Protein AF-A0A8T2QQT6-F1 (afdb_monomer)

Structure (mmCIF, N/CA/C/O backbone):
data_AF-A0A8T2QQT6-F1
#
_entry.id   AF-A0A8T2QQT6-F1
#
loop_
_atom_site.group_PDB
_atom_site.id
_atom_site.type_symbol
_atom_site.label_atom_id
_atom_site.label_alt_id
_atom_site.label_comp_id
_atom_site.label_asym_id
_atom_site.label_entity_id
_atom_site.label_seq_id
_atom_site.pdbx_PDB_ins_code
_atom_site.Cartn_x
_atom_site.Cartn_y
_atom_site.Cartn_z
_atom_site.occupancy
_atom_site.B_iso_or_equiv
_atom_site.auth_seq_id
_atom_site.auth_comp_id
_atom_site.auth_asym_id
_atom_site.auth_atom_id
_atom_site.pdbx_PDB_model_num
ATOM 1 N N . MET A 1 1 ? 6.432 1.744 -26.253 1.00 44.03 1 MET A N 1
ATOM 2 C CA . MET A 1 1 ? 5.295 1.962 -25.332 1.00 44.03 1 MET A CA 1
ATOM 3 C C . MET A 1 1 ? 5.566 3.248 -24.573 1.00 44.03 1 MET A C 1
ATOM 5 O O . MET A 1 1 ? 6.663 3.395 -24.047 1.00 44.03 1 MET A O 1
ATOM 9 N N . SER A 1 2 ? 4.663 4.223 -24.680 1.00 43.66 2 SER A N 1
ATOM 10 C CA . SER A 1 2 ? 4.900 5.627 -24.313 1.00 43.66 2 SER A CA 1
ATOM 11 C C . SER A 1 2 ? 4.479 5.896 -22.864 1.00 43.66 2 SER A C 1
ATOM 13 O O . SER A 1 2 ? 3.500 5.322 -22.396 1.00 43.66 2 SER A O 1
ATOM 15 N N . ALA A 1 3 ? 5.190 6.780 -22.159 1.00 51.25 3 ALA A N 1
ATOM 16 C CA . ALA A 1 3 ? 5.032 7.081 -20.727 1.00 51.25 3 ALA A CA 1
ATOM 17 C C . ALA A 1 3 ? 3.603 7.482 -20.278 1.00 51.25 3 ALA A C 1
ATOM 19 O O . ALA A 1 3 ? 3.300 7.458 -19.087 1.00 51.25 3 ALA A O 1
ATOM 20 N N . ALA A 1 4 ? 2.715 7.808 -21.221 1.00 52.28 4 ALA A N 1
ATOM 21 C CA . ALA A 1 4 ? 1.340 8.234 -20.972 1.00 52.28 4 ALA A CA 1
ATOM 22 C C . ALA A 1 4 ? 0.409 7.127 -20.429 1.00 52.28 4 ALA A C 1
ATOM 24 O O . ALA A 1 4 ? -0.571 7.444 -19.757 1.00 52.28 4 ALA A O 1
ATOM 25 N N . GLU A 1 5 ? 0.697 5.841 -20.660 1.00 54.66 5 GLU A N 1
ATOM 26 C CA . GLU A 1 5 ? -0.205 4.744 -20.247 1.00 54.66 5 GLU A CA 1
ATOM 27 C C . GLU A 1 5 ? -0.178 4.462 -18.730 1.00 54.66 5 GLU A C 1
ATOM 29 O O . GLU A 1 5 ? -1.123 3.889 -18.187 1.00 54.66 5 GLU A O 1
ATOM 34 N N . HIS A 1 6 ? 0.855 4.917 -18.008 1.00 57.56 6 HIS A N 1
ATOM 35 C CA . HIS A 1 6 ? 1.001 4.675 -16.562 1.00 57.56 6 HIS A CA 1
ATOM 36 C C . HIS A 1 6 ? 0.613 5.860 -15.664 1.00 57.56 6 HIS A C 1
ATOM 38 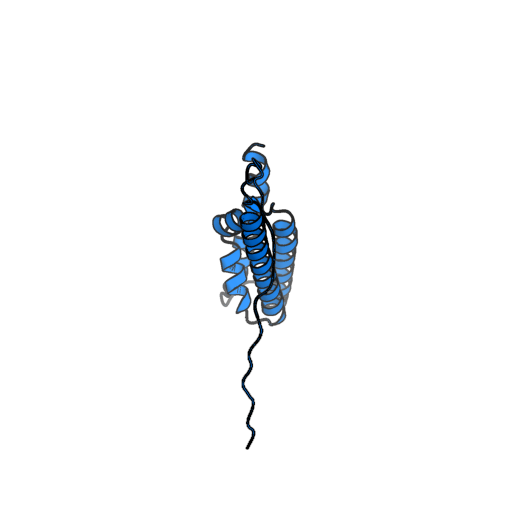O O . HIS A 1 6 ? 0.439 5.677 -14.455 1.00 57.56 6 HIS A O 1
ATOM 44 N N . GLN A 1 7 ? 0.403 7.049 -16.233 1.00 65.56 7 GLN A N 1
ATOM 45 C CA . GLN A 1 7 ? -0.028 8.250 -15.510 1.00 65.56 7 GLN A CA 1
ATOM 46 C C . GLN A 1 7 ? -1.284 8.035 -14.633 1.00 65.56 7 GLN A C 1
ATOM 48 O O . GLN A 1 7 ? -1.232 8.341 -13.437 1.00 65.56 7 GLN A O 1
ATOM 53 N N . PRO A 1 8 ? -2.383 7.426 -15.138 1.00 81.62 8 PRO A N 1
ATOM 54 C CA . PRO A 1 8 ? -3.606 7.287 -14.347 1.00 81.62 8 PRO A CA 1
ATOM 55 C C . PRO A 1 8 ? -3.447 6.324 -13.164 1.00 81.62 8 PRO A C 1
ATOM 57 O O . PRO A 1 8 ? -4.077 6.508 -12.121 1.00 81.62 8 PRO A O 1
ATOM 60 N N . LEU A 1 9 ? -2.600 5.296 -13.278 1.00 86.06 9 LEU A N 1
ATOM 61 C CA . LEU A 1 9 ? -2.314 4.390 -12.163 1.00 86.06 9 LEU A CA 1
ATOM 62 C C . LEU A 1 9 ? -1.562 5.126 -11.052 1.00 86.06 9 LEU A C 1
ATOM 64 O O . LEU A 1 9 ? -1.898 5.001 -9.874 1.00 86.06 9 LEU A O 1
ATOM 68 N N . HIS A 1 10 ? -0.568 5.915 -11.446 1.00 88.12 10 HIS A N 1
ATOM 69 C CA . HIS A 1 10 ? 0.293 6.648 -10.536 1.00 88.12 10 HIS A CA 1
ATOM 70 C C . HIS A 1 10 ? -0.485 7.703 -9.735 1.00 88.12 10 HIS A C 1
ATOM 72 O O . HIS A 1 10 ? -0.337 7.799 -8.513 1.00 88.12 10 HIS A O 1
ATOM 78 N N . ASP A 1 11 ? -1.381 8.436 -10.396 1.00 89.75 11 ASP A N 1
ATOM 79 C CA . ASP A 1 11 ? -2.243 9.430 -9.751 1.00 89.75 11 ASP A CA 1
ATOM 80 C C . ASP A 1 11 ? -3.255 8.783 -8.804 1.00 89.75 11 ASP A C 1
ATOM 82 O O . ASP A 1 11 ? -3.443 9.244 -7.675 1.00 89.75 11 ASP A O 1
ATOM 86 N N . ASN A 1 12 ? -3.843 7.651 -9.199 1.00 91.19 12 ASN A N 1
ATOM 87 C CA . ASN A 1 12 ? -4.733 6.902 -8.318 1.00 91.19 12 ASN A CA 1
ATOM 88 C C . ASN A 1 12 ? -3.997 6.362 -7.077 1.00 91.19 12 ASN A C 1
ATOM 90 O O . ASN A 1 12 ? -4.559 6.382 -5.982 1.00 91.19 12 ASN A O 1
ATOM 94 N N . LEU A 1 13 ? -2.745 5.904 -7.213 1.00 91.94 13 LEU A N 1
ATOM 95 C CA . LEU A 1 13 ? -1.946 5.425 -6.078 1.00 91.94 13 LEU A CA 1
ATOM 96 C C . LEU A 1 13 ? -1.614 6.573 -5.120 1.00 91.94 13 LEU A C 1
ATOM 98 O O . LEU A 1 13 ? -1.736 6.412 -3.905 1.00 91.94 13 LEU A O 1
ATOM 102 N N . LYS A 1 14 ? -1.263 7.749 -5.654 1.00 93.31 14 LYS A N 1
ATOM 103 C CA . LYS A 1 14 ? -1.070 8.968 -4.856 1.00 93.31 14 LYS A CA 1
ATOM 104 C C . LYS A 1 14 ? -2.352 9.383 -4.136 1.00 93.31 14 LYS A C 1
ATOM 106 O O . LYS A 1 14 ? -2.290 9.737 -2.963 1.00 93.31 14 LYS A O 1
ATOM 111 N N . LYS A 1 15 ? -3.509 9.296 -4.799 1.00 93.81 15 LYS A N 1
ATOM 112 C CA . LYS A 1 15 ? -4.811 9.588 -4.188 1.00 93.81 15 LYS A CA 1
ATOM 113 C C . LYS A 1 15 ? -5.106 8.643 -3.020 1.00 93.81 15 LYS A C 1
ATOM 115 O O . LYS A 1 15 ? -5.362 9.114 -1.917 1.00 93.81 15 LYS A O 1
ATOM 120 N N . VAL A 1 16 ? -4.969 7.329 -3.228 1.00 93.38 16 VAL A N 1
ATOM 121 C CA . VAL A 1 16 ? -5.153 6.322 -2.164 1.00 93.38 16 VAL A CA 1
ATOM 122 C C . VAL A 1 16 ? -4.180 6.549 -1.008 1.00 93.38 16 VAL A C 1
ATOM 124 O O . VAL A 1 16 ? -4.580 6.455 0.149 1.00 93.38 16 VAL A O 1
ATOM 127 N N . ARG A 1 17 ? -2.919 6.895 -1.295 1.00 93.94 17 ARG A N 1
ATOM 128 C CA . ARG A 1 17 ? -1.944 7.271 -0.264 1.00 93.94 17 ARG A CA 1
ATOM 129 C C . ARG A 1 17 ? -2.437 8.455 0.566 1.00 93.94 17 ARG A C 1
ATOM 131 O O . ARG A 1 17 ? -2.411 8.365 1.787 1.00 93.94 17 ARG A O 1
ATOM 138 N N . THR A 1 18 ? -2.851 9.547 -0.076 1.00 92.94 18 THR A N 1
ATOM 139 C CA . THR A 1 18 ? -3.316 10.758 0.617 1.00 92.94 18 THR A CA 1
ATOM 140 C C . THR A 1 18 ? -4.536 10.464 1.490 1.00 92.94 18 THR A C 1
ATOM 142 O O . THR A 1 18 ? -4.569 10.877 2.647 1.00 92.94 18 THR A O 1
ATOM 145 N N . GLU A 1 19 ? -5.499 9.692 0.980 1.00 91.88 19 GLU A N 1
ATOM 146 C CA . GLU A 1 19 ? -6.675 9.266 1.747 1.00 91.88 19 GLU A CA 1
ATOM 147 C C . GLU A 1 19 ? -6.269 8.421 2.966 1.00 91.88 19 GLU A C 1
ATOM 149 O O . GLU A 1 19 ? -6.632 8.753 4.095 1.00 91.88 19 GLU A O 1
ATOM 154 N N . LEU A 1 20 ? -5.433 7.393 2.778 1.00 91.75 20 LEU A N 1
ATOM 155 C CA . LEU A 1 20 ? -4.926 6.566 3.879 1.00 91.75 20 LEU A CA 1
ATOM 156 C C . LEU A 1 20 ? -4.154 7.385 4.917 1.00 91.75 20 LEU A C 1
ATOM 158 O O . LEU A 1 20 ? -4.331 7.175 6.113 1.00 91.75 20 LEU A O 1
ATOM 162 N N . GLN A 1 21 ? -3.319 8.326 4.479 1.00 91.06 21 GLN A N 1
ATOM 163 C CA . GLN A 1 21 ? -2.556 9.189 5.375 1.00 91.06 21 GLN A CA 1
ATOM 164 C C . GLN A 1 21 ? -3.484 10.084 6.205 1.00 91.06 21 GLN A C 1
ATOM 166 O O . GLN A 1 21 ? -3.299 10.189 7.414 1.00 91.06 21 GLN A O 1
ATOM 171 N N . SER A 1 22 ? -4.516 10.666 5.586 1.00 88.19 22 SER A N 1
ATOM 172 C CA . SER A 1 22 ? -5.496 11.510 6.282 1.00 88.19 22 SER A CA 1
ATOM 173 C C . SER A 1 22 ? -6.310 10.751 7.336 1.00 88.19 22 SER A C 1
ATOM 175 O O . SER A 1 22 ? -6.656 11.322 8.367 1.00 88.19 22 SER A O 1
ATOM 177 N N . LEU A 1 23 ? -6.575 9.462 7.096 1.00 85.50 23 LEU A N 1
ATOM 178 C CA . LEU A 1 23 ? -7.315 8.588 8.010 1.00 85.50 23 LEU A CA 1
ATOM 179 C C . LEU A 1 23 ? -6.429 7.999 9.113 1.00 85.50 23 LEU A C 1
ATOM 181 O O . LEU A 1 23 ? -6.930 7.685 10.190 1.00 85.50 23 LEU A O 1
ATOM 185 N N . ASN A 1 24 ? -5.127 7.845 8.851 1.00 78.94 24 ASN A N 1
ATOM 186 C CA . ASN A 1 24 ? -4.157 7.321 9.813 1.00 78.94 24 ASN A CA 1
ATOM 187 C C . ASN A 1 24 ? -3.714 8.379 10.843 1.00 78.94 24 ASN A C 1
ATOM 189 O O . ASN A 1 24 ? -3.309 8.029 11.950 1.00 78.94 24 ASN A O 1
ATOM 193 N N . VAL A 1 25 ? -3.795 9.672 10.506 1.00 72.62 25 VAL A N 1
ATOM 194 C CA . VAL A 1 25 ? -3.572 10.764 11.464 1.00 72.62 25 VAL A CA 1
ATOM 195 C C . VAL A 1 25 ? -4.846 10.959 12.289 1.00 72.62 25 VAL A C 1
ATOM 197 O O . VAL A 1 25 ? -5.818 11.574 11.848 1.00 72.62 25 VAL A O 1
ATOM 200 N N . PHE A 1 26 ? -4.849 10.400 13.499 1.00 56.69 26 PHE A N 1
ATOM 201 C CA . PHE A 1 26 ? -5.911 10.615 14.475 1.00 56.69 26 PHE A CA 1
ATOM 202 C C . PHE A 1 26 ? -5.859 12.061 14.980 1.00 56.69 26 PHE A C 1
ATOM 204 O O . PHE A 1 26 ? -4.980 12.422 15.758 1.00 56.69 26 PHE A O 1
ATOM 211 N N . GLU A 1 27 ? -6.817 12.883 14.563 1.00 53.38 27 GLU A N 1
ATOM 212 C CA . GLU A 1 27 ? -7.124 14.140 15.245 1.00 53.38 27 GLU A CA 1
ATOM 213 C C . GLU A 1 27 ? -8.340 13.902 16.140 1.00 53.38 27 GLU A C 1
ATOM 215 O O . GLU A 1 27 ? -9.407 13.489 15.670 1.00 53.38 27 GLU A O 1
ATOM 220 N N . ALA A 1 28 ? -8.158 14.116 17.445 1.00 45.53 28 ALA A N 1
ATOM 221 C CA . ALA A 1 28 ? -9.255 14.132 18.399 1.00 45.53 28 ALA A CA 1
ATOM 222 C C . ALA A 1 28 ? -10.250 15.222 17.964 1.00 45.53 28 ALA A C 1
ATOM 224 O O . ALA A 1 28 ? -9.887 16.394 17.907 1.00 45.53 28 ALA A O 1
ATOM 225 N N . GLY A 1 29 ? -11.474 14.824 17.603 1.00 52.19 29 GLY A N 1
ATOM 226 C CA . GLY A 1 29 ? -12.526 15.737 17.134 1.00 52.19 29 GLY A CA 1
ATOM 227 C C . GLY A 1 29 ? -13.000 15.541 15.688 1.00 52.19 29 GLY A C 1
ATOM 228 O O . GLY A 1 29 ? -13.862 16.296 15.251 1.00 52.19 29 GLY A O 1
ATOM 229 N N . LYS A 1 30 ? -12.488 14.551 14.938 1.00 55.25 30 LYS A N 1
ATOM 230 C CA . LYS A 1 30 ? -12.995 14.238 13.585 1.00 55.25 30 LYS A CA 1
ATOM 231 C C . LYS A 1 30 ? -14.281 13.400 13.570 1.00 55.25 30 LYS A C 1
ATOM 233 O O . LYS A 1 30 ? -14.487 12.525 14.401 1.00 55.25 30 LYS A O 1
ATOM 238 N N . GLU A 1 31 ? -15.061 13.668 12.525 1.00 54.97 31 GLU A N 1
ATOM 239 C CA . GLU A 1 31 ? -16.462 13.328 12.219 1.00 54.97 31 GLU A CA 1
ATOM 240 C C . GLU A 1 31 ? -16.803 11.829 12.079 1.00 54.97 31 GLU A C 1
ATOM 242 O O . GLU A 1 31 ? -17.972 11.467 12.131 1.00 54.97 31 GLU A O 1
ATOM 247 N N . TYR A 1 32 ? -15.809 10.943 11.947 1.00 58.81 32 TYR A N 1
ATOM 248 C CA . TYR A 1 32 ? -16.039 9.503 11.769 1.00 58.81 32 TYR A CA 1
ATOM 249 C C . TYR A 1 32 ? -15.851 8.722 13.069 1.00 58.81 32 TYR A C 1
ATOM 251 O O . TYR A 1 32 ? -14.797 8.811 13.718 1.00 58.81 32 TYR A O 1
ATOM 259 N N . ALA A 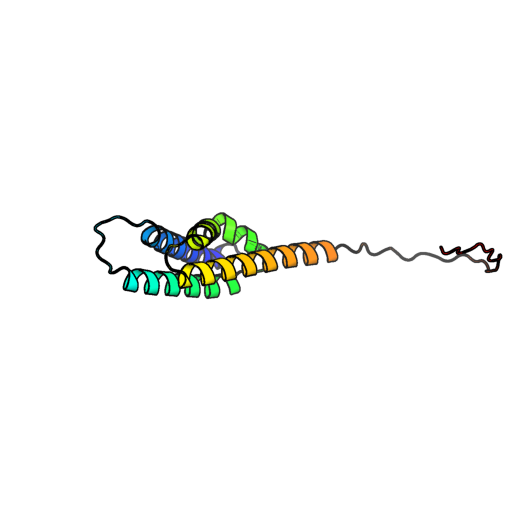1 33 ? -16.816 7.853 13.377 1.00 75.44 33 ALA A N 1
ATOM 260 C CA . ALA A 1 33 ? -16.637 6.831 14.400 1.00 75.44 33 ALA A CA 1
ATOM 261 C C . ALA A 1 33 ? -15.394 5.975 14.074 1.00 75.44 33 ALA A C 1
ATOM 263 O O . ALA A 1 33 ? -15.041 5.753 12.912 1.00 75.44 33 ALA A O 1
ATOM 264 N N . GLU A 1 34 ? -14.673 5.506 15.097 1.00 79.19 34 GLU A N 1
ATOM 265 C CA . GLU A 1 34 ? -13.458 4.693 14.909 1.00 79.19 34 GLU A CA 1
ATOM 266 C C . GLU A 1 34 ? -13.707 3.468 14.012 1.00 79.19 34 GLU A C 1
ATOM 268 O O . GLU A 1 34 ? -12.889 3.153 13.146 1.00 79.19 34 GLU A O 1
ATOM 273 N N . GLU A 1 35 ? -14.871 2.837 14.149 1.00 84.44 35 GLU A N 1
ATOM 274 C CA . GLU A 1 35 ? -15.279 1.674 13.361 1.00 84.44 35 GLU A CA 1
ATOM 275 C C . GLU A 1 35 ? -15.418 1.985 11.865 1.00 84.44 35 GLU A C 1
ATOM 277 O O . GLU A 1 35 ? -14.914 1.233 11.026 1.00 84.44 35 GLU A O 1
ATOM 282 N N . GLU A 1 36 ? -16.016 3.124 11.512 1.00 86.56 36 GLU A N 1
ATOM 283 C CA . GLU A 1 36 ? -16.156 3.559 10.118 1.00 86.56 36 GLU A CA 1
ATOM 284 C C . GLU A 1 36 ? -14.790 3.831 9.489 1.00 86.56 36 GLU A C 1
ATOM 286 O O . GLU A 1 36 ? -14.508 3.365 8.382 1.00 86.56 36 GLU A O 1
ATOM 291 N N . ARG A 1 37 ? -13.884 4.490 10.224 1.00 87.25 37 ARG A N 1
ATOM 292 C CA . ARG A 1 37 ? -12.501 4.705 9.760 1.00 87.25 37 ARG A CA 1
ATOM 293 C C . ARG A 1 37 ? -11.797 3.387 9.485 1.00 87.25 37 ARG A C 1
ATOM 295 O O . ARG A 1 37 ? -11.128 3.252 8.461 1.00 87.25 37 ARG A O 1
ATOM 302 N N . ILE A 1 38 ? -11.973 2.395 10.357 1.00 90.88 38 ILE A N 1
ATOM 303 C CA . ILE A 1 38 ? -11.385 1.069 10.160 1.00 90.88 38 ILE A CA 1
ATOM 304 C C . ILE A 1 38 ? -11.912 0.421 8.875 1.00 90.88 38 ILE A C 1
ATOM 306 O O . ILE A 1 38 ? -11.125 -0.152 8.114 1.00 90.88 38 ILE A O 1
ATOM 310 N N . ILE A 1 39 ? -13.215 0.518 8.607 1.00 92.19 39 ILE A N 1
ATOM 311 C CA . ILE A 1 39 ? -13.832 -0.012 7.383 1.00 92.19 39 ILE A CA 1
ATOM 312 C C . ILE A 1 39 ? -13.240 0.671 6.144 1.00 92.19 39 ILE A C 1
ATOM 314 O O . ILE A 1 39 ? -12.820 -0.019 5.208 1.00 92.19 39 ILE A O 1
ATOM 318 N N . VAL A 1 40 ? -13.130 2.002 6.155 1.00 92.38 40 VAL A N 1
ATOM 319 C CA . VAL A 1 40 ? -12.581 2.769 5.027 1.00 92.38 40 VAL A CA 1
ATOM 320 C C . VAL A 1 40 ? -11.108 2.429 4.792 1.00 92.38 40 VAL A C 1
ATOM 322 O O . VAL A 1 40 ? -10.732 2.102 3.666 1.00 92.38 40 VAL A O 1
ATOM 325 N N . ILE A 1 41 ? -10.275 2.406 5.840 1.00 93.94 41 ILE A N 1
ATOM 326 C CA . ILE A 1 41 ? -8.851 2.044 5.724 1.00 93.94 41 ILE A CA 1
ATOM 327 C C . ILE A 1 41 ? -8.699 0.637 5.137 1.00 93.94 41 ILE A C 1
ATOM 329 O O . ILE A 1 41 ? -7.877 0.422 4.244 1.00 93.94 41 ILE A O 1
ATOM 333 N N . ARG A 1 42 ? -9.510 -0.330 5.584 1.00 94.88 42 ARG A N 1
ATOM 334 C CA . ARG A 1 42 ? -9.509 -1.684 5.010 1.00 94.88 42 ARG A CA 1
ATOM 335 C C . ARG A 1 42 ? -9.862 -1.664 3.525 1.00 94.88 42 ARG A C 1
ATOM 337 O O . ARG A 1 42 ? -9.166 -2.303 2.737 1.00 94.88 42 ARG A O 1
ATOM 344 N N . GLY A 1 43 ? -10.904 -0.930 3.137 1.00 95.19 43 GLY A N 1
ATOM 345 C CA . GLY A 1 43 ? -11.305 -0.777 1.736 1.00 95.19 43 GLY A CA 1
ATOM 346 C C . GLY A 1 43 ? -10.190 -0.191 0.866 1.00 95.19 43 GLY A C 1
ATOM 347 O O . GLY A 1 43 ? -9.895 -0.715 -0.211 1.00 95.19 43 GLY A O 1
ATOM 348 N N . LEU A 1 44 ? -9.503 0.837 1.365 1.00 95.62 44 LEU A N 1
ATOM 349 C CA . LEU A 1 44 ? -8.374 1.466 0.680 1.00 95.62 44 LEU A CA 1
ATOM 350 C C . LEU A 1 44 ? -7.158 0.539 0.570 1.00 95.62 44 LEU A C 1
ATOM 352 O O . LEU A 1 44 ? -6.536 0.487 -0.491 1.00 95.62 44 LEU A O 1
ATOM 356 N N . LEU A 1 45 ? -6.856 -0.257 1.601 1.00 95.50 45 LEU A N 1
ATOM 357 C CA . LEU A 1 45 ? -5.815 -1.290 1.532 1.00 95.50 45 LEU A CA 1
ATOM 358 C C . LEU A 1 45 ? -6.139 -2.361 0.477 1.00 95.50 45 LEU A C 1
ATOM 360 O O . LEU A 1 45 ? -5.256 -2.762 -0.279 1.00 95.50 45 LEU A O 1
ATOM 364 N N . PHE A 1 46 ? -7.399 -2.788 0.354 1.00 94.62 46 PHE A N 1
ATOM 365 C CA . PHE A 1 46 ? -7.807 -3.709 -0.716 1.00 94.62 46 PHE A CA 1
ATOM 366 C C . PHE A 1 46 ? -7.702 -3.086 -2.107 1.00 94.62 46 PHE A C 1
ATOM 368 O O . PHE A 1 46 ? -7.244 -3.741 -3.046 1.00 94.62 46 PHE A O 1
ATOM 375 N N . LYS A 1 47 ? -8.097 -1.819 -2.255 1.00 94.38 47 LYS A N 1
ATOM 376 C CA . LYS A 1 47 ? -7.928 -1.081 -3.511 1.00 94.38 47 LYS A CA 1
ATOM 377 C C . LYS A 1 47 ? -6.450 -1.002 -3.897 1.00 94.38 47 LYS A C 1
ATOM 379 O O . LYS A 1 47 ? -6.102 -1.277 -5.042 1.00 94.38 47 LYS A O 1
ATOM 384 N N . LEU A 1 48 ? -5.585 -0.721 -2.926 1.00 94.44 48 LEU A N 1
ATOM 385 C CA . LEU A 1 48 ? -4.140 -0.673 -3.106 1.00 94.44 48 LEU A CA 1
ATOM 386 C C . LEU A 1 48 ? -3.555 -2.024 -3.548 1.00 94.44 48 LEU A C 1
ATOM 388 O O . LEU A 1 48 ? -2.727 -2.061 -4.458 1.00 94.44 48 LEU A O 1
ATOM 392 N N . ILE A 1 49 ? -4.023 -3.137 -2.974 1.00 93.25 49 ILE A N 1
ATOM 393 C CA . ILE A 1 49 ? -3.657 -4.491 -3.424 1.00 93.25 49 ILE A CA 1
ATOM 394 C C . ILE A 1 49 ? -4.006 -4.672 -4.904 1.00 93.25 49 ILE A C 1
ATOM 396 O O . ILE A 1 49 ? -3.128 -4.978 -5.705 1.00 93.25 49 ILE A O 1
ATOM 400 N N . LYS A 1 50 ? -5.262 -4.417 -5.290 1.00 92.00 50 LYS A N 1
ATOM 401 C CA . LYS A 1 50 ? -5.718 -4.588 -6.681 1.00 92.00 50 LYS A CA 1
ATOM 402 C C . LYS A 1 50 ? -4.898 -3.760 -7.668 1.00 92.00 50 LYS A C 1
ATOM 404 O O . LYS A 1 50 ? -4.549 -4.241 -8.738 1.00 92.00 50 LYS A O 1
ATOM 409 N N . MET A 1 51 ? -4.576 -2.523 -7.302 1.00 91.44 51 MET A N 1
ATOM 410 C CA . MET A 1 51 ? -3.784 -1.635 -8.148 1.00 91.44 51 MET A CA 1
ATOM 411 C C . MET A 1 51 ? -2.335 -2.098 -8.292 1.00 91.44 51 MET A C 1
ATOM 413 O O . MET A 1 51 ? -1.790 -2.062 -9.390 1.00 91.44 51 MET A O 1
ATOM 417 N N . THR A 1 52 ? -1.710 -2.536 -7.197 1.00 91.69 52 THR A N 1
ATOM 418 C CA . THR A 1 52 ? -0.290 -2.916 -7.200 1.00 91.69 52 THR A CA 1
ATOM 419 C C . THR A 1 52 ? -0.024 -4.270 -7.848 1.00 91.69 52 THR A C 1
ATOM 421 O O . THR A 1 52 ? 1.060 -4.462 -8.392 1.00 91.69 52 THR A O 1
ATOM 424 N N . VAL A 1 53 ? -1.009 -5.173 -7.886 1.00 89.31 53 VAL A N 1
ATOM 425 C CA . VAL A 1 53 ? -0.936 -6.413 -8.683 1.00 89.31 53 VAL A CA 1
ATOM 426 C C . VAL A 1 53 ? -0.756 -6.108 -10.175 1.00 89.31 53 VAL A C 1
ATOM 428 O O . VAL A 1 53 ? 0.029 -6.778 -10.834 1.00 89.31 53 VAL A O 1
ATOM 431 N N . ASN A 1 54 ? -1.392 -5.051 -10.684 1.00 87.75 54 ASN A N 1
ATOM 432 C CA . ASN A 1 54 ? -1.351 -4.695 -12.107 1.00 87.75 54 ASN A CA 1
ATOM 433 C C . ASN A 1 54 ? -0.104 -3.896 -12.522 1.00 87.75 54 ASN A C 1
ATOM 435 O O . ASN A 1 54 ? 0.057 -3.580 -13.699 1.00 87.75 54 ASN A O 1
ATOM 439 N N . VAL A 1 55 ? 0.766 -3.523 -11.580 1.00 89.31 55 VAL A N 1
ATOM 440 C CA . VAL A 1 55 ? 2.021 -2.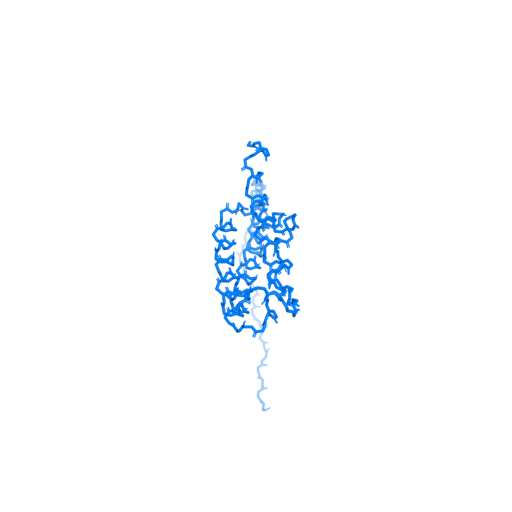834 -11.906 1.00 89.31 55 VAL A CA 1
ATOM 441 C C . VAL A 1 55 ? 3.003 -3.860 -12.488 1.00 89.31 55 VAL A C 1
ATOM 443 O O . VAL A 1 55 ? 3.226 -4.875 -11.827 1.00 89.31 55 VAL A O 1
ATOM 446 N N . PRO A 1 56 ? 3.615 -3.626 -13.664 1.00 89.81 56 PRO A N 1
ATOM 447 C CA . PRO A 1 56 ? 4.630 -4.521 -14.222 1.00 89.81 56 PRO A CA 1
ATOM 448 C C . PRO A 1 56 ? 5.835 -4.700 -13.292 1.00 89.81 56 PRO A C 1
ATOM 450 O O . PRO A 1 56 ? 6.264 -3.752 -12.636 1.00 89.81 56 PRO A O 1
ATOM 453 N N . ASP A 1 57 ? 6.438 -5.890 -13.279 1.00 88.12 57 ASP A N 1
ATOM 454 C CA . ASP A 1 57 ? 7.540 -6.232 -12.365 1.00 88.12 57 ASP A CA 1
ATOM 455 C C . ASP A 1 57 ? 8.749 -5.297 -12.473 1.00 88.12 57 ASP A C 1
ATOM 457 O O . ASP A 1 57 ? 9.289 -4.853 -11.454 1.00 88.12 57 ASP A O 1
ATOM 461 N N . LYS A 1 58 ? 9.112 -4.917 -13.702 1.00 86.56 58 LYS A N 1
ATOM 462 C CA . LYS A 1 58 ? 10.202 -3.971 -13.994 1.00 86.56 58 LYS A CA 1
ATOM 463 C C . LYS A 1 58 ? 9.965 -2.562 -13.425 1.00 86.56 58 LYS A C 1
ATOM 465 O O . LYS A 1 58 ? 10.918 -1.852 -13.111 1.00 86.56 58 LYS A O 1
ATOM 470 N N . ASP A 1 59 ? 8.701 -2.171 -13.259 1.00 88.88 59 ASP A N 1
ATOM 471 C CA . ASP A 1 59 ? 8.287 -0.834 -12.817 1.00 88.88 59 ASP A CA 1
ATOM 472 C C . ASP A 1 59 ? 7.783 -0.831 -11.368 1.00 88.88 59 ASP A C 1
ATOM 474 O O . ASP A 1 59 ? 7.510 0.229 -10.800 1.00 88.88 59 ASP A O 1
ATOM 478 N N . PHE A 1 60 ? 7.686 -2.008 -10.743 1.00 92.00 60 PHE A N 1
ATOM 479 C CA . PHE A 1 60 ? 7.077 -2.205 -9.435 1.00 92.00 60 PHE A CA 1
ATOM 480 C C . PHE A 1 60 ? 7.758 -1.390 -8.335 1.00 92.00 60 PHE A C 1
ATOM 482 O O . PHE A 1 60 ? 7.130 -0.542 -7.696 1.00 92.00 60 PHE A O 1
ATOM 489 N N . TYR A 1 61 ? 9.067 -1.584 -8.152 1.00 92.50 61 TYR A N 1
ATOM 490 C CA . TYR A 1 61 ? 9.831 -0.853 -7.141 1.00 92.50 61 TYR A CA 1
ATOM 491 C C . TYR A 1 61 ? 9.817 0.662 -7.394 1.00 92.50 61 TYR A C 1
ATOM 493 O O . TYR A 1 61 ? 9.624 1.449 -6.465 1.00 92.50 61 TYR A O 1
ATOM 501 N N . ARG A 1 62 ? 9.961 1.070 -8.662 1.00 92.31 62 ARG A N 1
ATOM 502 C CA . ARG A 1 62 ? 9.926 2.479 -9.073 1.00 92.31 62 ARG A CA 1
ATOM 503 C C . ARG A 1 62 ? 8.587 3.119 -8.709 1.00 92.31 62 ARG A C 1
ATOM 505 O O . ARG A 1 62 ? 8.571 4.136 -8.025 1.00 92.31 62 ARG A O 1
ATOM 512 N N . THR A 1 63 ? 7.484 2.469 -9.067 1.00 93.12 63 THR A N 1
ATOM 513 C CA . THR A 1 63 ? 6.121 2.941 -8.796 1.00 93.12 63 THR A CA 1
ATOM 514 C C . THR A 1 63 ? 5.861 3.060 -7.295 1.00 93.12 63 THR A C 1
ATOM 516 O O . THR A 1 63 ? 5.333 4.071 -6.829 1.00 93.12 63 THR A O 1
ATOM 519 N N . LEU A 1 64 ? 6.266 2.070 -6.489 1.00 94.06 64 LEU A N 1
ATOM 520 C CA . LEU A 1 64 ? 6.131 2.153 -5.030 1.00 94.06 64 LEU A CA 1
ATOM 521 C C . LEU A 1 64 ? 6.935 3.318 -4.437 1.00 94.06 64 LEU A C 1
ATOM 523 O O . LEU A 1 64 ? 6.473 3.966 -3.492 1.00 94.06 64 LEU A O 1
ATOM 527 N N . ARG A 1 65 ? 8.129 3.588 -4.978 1.00 93.56 65 ARG A N 1
ATOM 528 C CA . ARG A 1 65 ? 9.004 4.679 -4.538 1.00 93.56 65 ARG A CA 1
ATOM 529 C C . ARG A 1 65 ? 8.439 6.048 -4.913 1.00 93.56 65 ARG A C 1
ATOM 531 O O . ARG A 1 65 ? 8.340 6.909 -4.046 1.00 93.56 65 ARG A O 1
ATOM 538 N N . GLU A 1 66 ? 8.046 6.232 -6.169 1.00 93.50 66 GLU A N 1
ATOM 539 C CA . GLU A 1 66 ? 7.552 7.503 -6.714 1.00 93.50 66 GLU A CA 1
ATOM 540 C C . GLU A 1 66 ? 6.182 7.894 -6.146 1.00 93.50 66 GLU A C 1
ATOM 542 O O . GLU A 1 66 ? 5.926 9.066 -5.866 1.00 93.50 66 GLU A O 1
ATOM 547 N N . THR A 1 67 ? 5.301 6.919 -5.914 1.00 93.62 67 THR A N 1
ATOM 548 C CA . THR A 1 67 ? 4.021 7.169 -5.233 1.00 93.62 67 THR A CA 1
ATOM 549 C C . THR A 1 67 ? 4.191 7.330 -3.729 1.00 93.62 67 THR A C 1
ATOM 551 O O . THR A 1 67 ? 3.331 7.927 -3.091 1.00 93.62 67 THR A O 1
ATOM 554 N N . GLN A 1 68 ? 5.285 6.822 -3.151 1.00 95.00 68 GLN A N 1
ATOM 555 C CA . GLN A 1 68 ? 5.533 6.740 -1.707 1.00 95.00 68 GLN A CA 1
ATOM 556 C C . GLN A 1 68 ? 4.460 5.953 -0.943 1.00 95.00 68 GLN A C 1
ATOM 558 O O . GLN A 1 68 ? 4.345 6.071 0.270 1.00 95.00 68 GLN A O 1
ATOM 563 N N . VAL A 1 69 ? 3.662 5.119 -1.610 1.00 94.00 69 VAL A N 1
ATOM 564 C CA . VAL A 1 69 ? 2.573 4.400 -0.931 1.00 94.00 69 VAL A CA 1
ATOM 565 C C . VAL A 1 69 ? 3.086 3.370 0.088 1.00 94.00 69 VAL A C 1
ATOM 567 O O . VAL A 1 69 ? 2.406 3.043 1.060 1.00 94.00 69 VAL A O 1
ATOM 570 N N . HIS A 1 70 ? 4.331 2.916 -0.077 1.00 95.19 70 HIS A N 1
ATOM 571 C CA . HIS A 1 70 ? 5.018 2.029 0.860 1.00 95.19 70 HIS A CA 1
ATOM 572 C C . HIS A 1 70 ? 5.245 2.641 2.247 1.00 95.19 70 HIS A C 1
ATOM 574 O O . HIS A 1 70 ? 5.263 1.896 3.228 1.00 95.19 70 HIS A O 1
ATOM 580 N N . THR A 1 71 ? 5.388 3.965 2.362 1.00 94.81 71 THR A N 1
ATOM 581 C CA . THR A 1 71 ? 5.585 4.616 3.665 1.00 94.81 71 THR A CA 1
ATOM 582 C C . THR A 1 71 ? 4.310 4.538 4.495 1.00 94.81 71 THR A C 1
ATOM 584 O O . THR A 1 71 ? 4.347 4.090 5.636 1.00 94.81 71 THR A O 1
ATOM 587 N N . VAL A 1 72 ? 3.162 4.832 3.883 1.00 94.31 72 VAL A N 1
ATOM 588 C CA . VAL A 1 72 ? 1.860 4.765 4.555 1.00 94.31 72 VAL A CA 1
ATOM 589 C C . VAL A 1 72 ? 1.517 3.332 4.960 1.00 94.31 72 VAL A C 1
ATOM 591 O O . VAL A 1 72 ? 1.068 3.102 6.079 1.00 94.31 72 VAL A O 1
ATOM 594 N N . VAL A 1 73 ? 1.794 2.337 4.110 1.00 95.75 73 VAL A N 1
ATOM 595 C CA . VAL A 1 73 ? 1.616 0.921 4.489 1.00 95.75 73 VAL A CA 1
ATOM 596 C C . VAL A 1 73 ? 2.516 0.547 5.673 1.00 95.75 73 VAL A C 1
ATOM 598 O O . VAL A 1 73 ? 2.065 -0.141 6.588 1.00 95.75 73 VAL A O 1
ATOM 601 N N . LYS A 1 74 ? 3.763 1.035 5.707 1.00 95.50 74 LYS A N 1
ATOM 602 C CA . LYS A 1 74 ? 4.683 0.816 6.833 1.00 95.50 74 LYS A CA 1
ATOM 603 C C . LYS A 1 74 ? 4.167 1.438 8.133 1.00 95.50 74 LYS A C 1
ATOM 605 O O . LYS A 1 74 ? 4.323 0.823 9.188 1.00 95.50 74 LYS A O 1
ATOM 610 N N . ASP A 1 75 ? 3.530 2.602 8.071 1.00 94.06 75 ASP A N 1
ATOM 611 C CA . ASP A 1 75 ? 2.917 3.230 9.244 1.00 94.06 75 ASP A CA 1
ATOM 612 C C . ASP A 1 75 ? 1.688 2.442 9.719 1.00 94.06 75 ASP A C 1
ATOM 614 O O . ASP A 1 75 ? 1.547 2.160 10.911 1.00 94.06 75 ASP A O 1
ATOM 618 N N . LEU A 1 76 ? 0.858 1.961 8.789 1.00 94.75 76 LEU A N 1
ATOM 619 C CA . LEU A 1 76 ? -0.312 1.129 9.093 1.00 94.75 76 LEU A CA 1
ATOM 620 C C . LEU A 1 76 ? 0.052 -0.225 9.726 1.00 94.75 76 LEU A C 1
ATOM 622 O O . LEU A 1 76 ? -0.750 -0.797 10.467 1.00 94.75 76 LEU A O 1
ATOM 626 N N . CYS A 1 77 ? 1.280 -0.722 9.543 1.00 95.81 77 CYS A N 1
ATOM 627 C CA . CYS A 1 77 ? 1.782 -1.889 10.281 1.00 95.81 77 CYS A CA 1
ATOM 628 C C . CYS A 1 77 ? 1.803 -1.682 11.809 1.00 95.81 77 CYS A C 1
ATOM 630 O O . CYS A 1 77 ? 1.874 -2.669 12.550 1.00 95.81 77 CYS A O 1
ATOM 632 N N . LYS A 1 78 ? 1.738 -0.427 12.276 1.00 93.31 78 LYS A N 1
ATOM 633 C CA . LYS A 1 78 ? 1.714 -0.021 13.690 1.00 93.31 78 LYS A CA 1
ATOM 634 C C . LYS A 1 78 ? 0.347 0.510 14.151 1.00 93.31 78 LYS A C 1
ATOM 636 O O . LYS A 1 78 ? 0.231 0.927 15.296 1.00 93.31 78 LYS A O 1
ATOM 641 N N . HIS A 1 79 ? -0.677 0.474 13.296 1.00 91.88 79 HIS A N 1
ATOM 642 C CA . HIS A 1 79 ? -2.023 0.983 13.590 1.00 91.88 79 HIS A CA 1
ATOM 643 C C . HIS A 1 79 ? -2.635 0.359 14.864 1.00 91.88 79 HIS A C 1
ATOM 645 O O . HIS A 1 79 ? -2.360 -0.801 15.161 1.00 91.88 79 HIS A O 1
ATOM 651 N N . SER A 1 80 ? -3.500 1.059 15.605 1.00 89.31 80 SER A N 1
ATOM 652 C CA . SER A 1 80 ? -4.133 0.555 16.848 1.00 89.31 80 SER A CA 1
ATOM 653 C C . SER A 1 80 ? -5.031 -0.675 16.619 1.00 89.31 80 SER A C 1
ATOM 655 O O . SER A 1 80 ? -4.975 -1.656 17.365 1.00 89.31 80 SER A O 1
ATOM 657 N N . ALA A 1 81 ? -5.800 -0.673 15.530 1.00 89.44 81 ALA A N 1
ATOM 658 C CA . ALA A 1 81 ? -6.640 -1.796 15.117 1.00 89.44 81 ALA A CA 1
ATOM 659 C C . ALA A 1 81 ? -5.826 -2.991 14.576 1.00 89.44 81 ALA A C 1
ATOM 661 O O . ALA A 1 81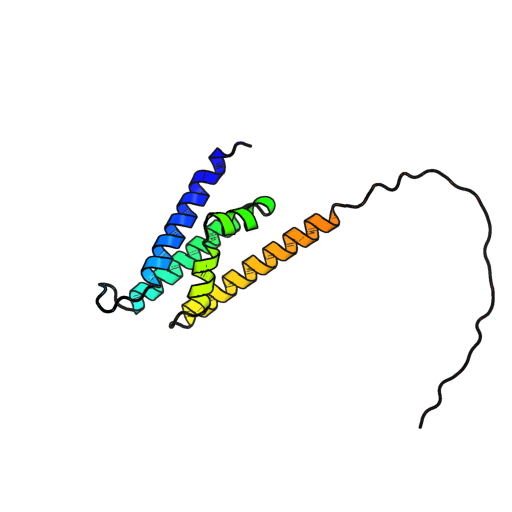 ? -5.092 -2.889 13.588 1.00 89.44 81 ALA A O 1
ATOM 662 N N . ALA A 1 82 ? -6.011 -4.169 15.181 1.00 92.50 82 ALA A N 1
ATOM 663 C CA . ALA A 1 82 ? -5.276 -5.386 14.822 1.00 92.50 82 ALA A CA 1
ATOM 664 C C . ALA A 1 82 ? -5.543 -5.870 13.386 1.00 92.50 82 ALA A C 1
ATOM 666 O O . ALA A 1 82 ? -4.636 -6.391 12.734 1.00 92.50 82 ALA A O 1
ATOM 667 N N . CYS A 1 83 ? -6.767 -5.694 12.882 1.00 92.75 83 CYS A N 1
ATOM 668 C CA . CYS A 1 83 ? -7.140 -6.074 11.519 1.00 92.75 83 CYS A CA 1
ATOM 669 C C . CYS A 1 83 ? -6.364 -5.268 10.464 1.00 92.75 83 CYS A C 1
ATOM 671 O O . CYS A 1 83 ? -5.860 -5.854 9.506 1.00 92.75 83 CYS A O 1
ATOM 673 N N . ILE A 1 84 ? -6.183 -3.961 10.681 1.00 94.44 84 ILE A N 1
ATOM 674 C CA . ILE A 1 84 ? -5.392 -3.087 9.806 1.00 94.44 84 ILE A CA 1
ATOM 675 C C . ILE A 1 84 ? -3.920 -3.493 9.847 1.00 94.44 84 ILE A C 1
ATOM 677 O O . ILE A 1 84 ? -3.329 -3.713 8.791 1.00 94.44 84 ILE A O 1
ATOM 681 N N . ARG A 1 85 ? -3.342 -3.696 11.042 1.00 95.12 85 ARG A N 1
ATOM 682 C CA . ARG A 1 85 ? -1.940 -4.136 11.164 1.00 95.12 85 ARG A CA 1
ATOM 683 C C . ARG A 1 85 ? -1.667 -5.431 10.411 1.00 95.12 85 ARG A C 1
ATOM 685 O O . ARG A 1 85 ? -0.646 -5.536 9.738 1.00 95.12 85 ARG A O 1
ATOM 692 N N . LYS A 1 86 ? -2.549 -6.429 10.547 1.00 96.50 86 LYS A N 1
ATOM 693 C CA . LYS A 1 86 ? -2.398 -7.730 9.876 1.00 96.50 86 LYS A CA 1
ATOM 694 C C . LYS A 1 86 ? -2.401 -7.570 8.355 1.00 96.50 86 LYS A C 1
ATOM 696 O O . LYS A 1 86 ? -1.513 -8.105 7.698 1.00 96.50 86 LYS A O 1
ATOM 701 N N . LEU A 1 87 ? -3.343 -6.793 7.815 1.00 95.94 87 LEU A N 1
ATOM 702 C CA . LEU A 1 87 ? -3.428 -6.529 6.376 1.00 95.94 87 LEU A CA 1
ATOM 703 C C . LEU A 1 87 ? -2.207 -5.764 5.857 1.00 95.94 87 LEU A C 1
ATOM 705 O O . LEU A 1 87 ? -1.605 -6.178 4.870 1.00 95.94 87 LEU A O 1
ATOM 709 N N . ALA A 1 88 ? -1.803 -4.692 6.541 1.00 96.81 88 ALA A N 1
ATOM 710 C CA . ALA A 1 88 ? -0.653 -3.883 6.146 1.00 96.81 88 ALA A CA 1
ATOM 711 C C . ALA A 1 88 ? 0.657 -4.687 6.170 1.00 96.81 88 ALA A C 1
ATOM 713 O O . ALA A 1 88 ? 1.438 -4.617 5.223 1.00 96.81 88 ALA A O 1
ATOM 714 N N . LYS A 1 89 ? 0.869 -5.518 7.203 1.00 97.50 89 LYS A N 1
ATOM 715 C CA . LYS A 1 89 ? 2.030 -6.418 7.277 1.00 97.50 89 LYS A CA 1
ATOM 716 C C . LYS A 1 89 ? 2.030 -7.436 6.142 1.00 97.50 89 LYS A C 1
ATOM 718 O O . LYS A 1 89 ? 3.058 -7.604 5.498 1.00 97.50 89 LYS A O 1
ATOM 723 N N . GLY A 1 90 ? 0.889 -8.073 5.871 1.00 96.81 90 GLY A N 1
ATOM 724 C CA . GLY A 1 90 ? 0.761 -9.014 4.756 1.00 96.81 90 GLY A CA 1
ATOM 725 C C . GLY A 1 90 ? 1.095 -8.361 3.414 1.00 96.81 90 GLY A C 1
ATOM 726 O O . GLY A 1 90 ? 1.866 -8.915 2.634 1.00 96.81 90 GLY A O 1
ATOM 727 N N . LEU A 1 91 ? 0.592 -7.145 3.188 1.00 96.38 91 LEU A N 1
ATOM 728 C CA . LEU A 1 91 ? 0.881 -6.372 1.983 1.00 96.38 91 LEU A CA 1
ATOM 729 C C . LEU A 1 91 ? 2.368 -6.014 1.860 1.00 96.38 91 LEU A C 1
ATOM 731 O O . LEU A 1 91 ? 2.968 -6.232 0.810 1.00 96.38 91 LEU A O 1
ATOM 735 N N . ALA A 1 92 ? 2.980 -5.520 2.938 1.00 96.50 92 ALA A N 1
ATOM 736 C CA . ALA A 1 92 ? 4.402 -5.190 2.962 1.00 96.50 92 ALA A CA 1
ATOM 737 C C . ALA A 1 92 ? 5.285 -6.420 2.691 1.00 96.50 92 ALA A C 1
ATOM 739 O O . ALA A 1 92 ? 6.238 -6.335 1.916 1.00 96.50 92 ALA A O 1
ATOM 740 N N . CYS A 1 93 ? 4.950 -7.572 3.281 1.00 96.81 93 CYS A N 1
ATOM 741 C CA . CYS A 1 93 ? 5.644 -8.833 3.027 1.00 96.81 93 CYS A CA 1
ATOM 742 C C . CYS A 1 93 ? 5.503 -9.277 1.566 1.00 96.81 93 CYS A C 1
ATOM 744 O O . CYS A 1 93 ? 6.504 -9.636 0.952 1.00 96.81 93 CYS A O 1
ATOM 746 N N . ALA A 1 94 ? 4.297 -9.209 0.992 1.00 95.25 94 ALA A N 1
ATOM 747 C CA . ALA A 1 94 ? 4.057 -9.577 -0.403 1.00 95.25 94 ALA A CA 1
ATOM 748 C C . ALA A 1 94 ? 4.857 -8.696 -1.375 1.00 95.25 94 ALA A C 1
ATOM 750 O O . ALA A 1 94 ? 5.482 -9.198 -2.307 1.00 95.25 94 ALA A O 1
ATOM 751 N N . TRP A 1 95 ? 4.898 -7.385 -1.132 1.00 96.38 95 TRP A N 1
ATOM 752 C CA . TRP A 1 95 ? 5.711 -6.467 -1.929 1.00 96.38 95 TRP A CA 1
ATOM 753 C C . TRP A 1 95 ? 7.207 -6.742 -1.790 1.00 96.38 95 TRP A C 1
ATOM 755 O O . TRP A 1 95 ? 7.915 -6.739 -2.793 1.00 96.38 95 TRP A O 1
ATOM 765 N N . GLY A 1 96 ? 7.685 -7.018 -0.574 1.00 95.44 96 GLY A N 1
ATOM 766 C CA . GLY A 1 96 ? 9.077 -7.398 -0.338 1.00 95.44 96 GLY A CA 1
ATOM 767 C C . GLY A 1 96 ? 9.465 -8.678 -1.081 1.00 95.44 96 GLY A C 1
ATOM 768 O O . GLY A 1 96 ? 10.484 -8.699 -1.766 1.00 95.44 96 GLY A O 1
ATOM 769 N N . ALA A 1 97 ? 8.623 -9.713 -1.010 1.00 94.25 97 ALA A N 1
ATOM 770 C CA . ALA A 1 97 ? 8.833 -10.970 -1.726 1.00 94.25 97 ALA A CA 1
ATOM 771 C C . ALA A 1 97 ? 8.896 -10.756 -3.245 1.00 94.25 97 ALA A C 1
ATOM 773 O O . ALA A 1 97 ? 9.817 -11.248 -3.894 1.00 94.25 97 ALA A O 1
ATOM 774 N N . ARG A 1 98 ? 7.979 -9.951 -3.793 1.00 94.00 98 ARG A N 1
ATOM 775 C CA . ARG A 1 98 ? 7.957 -9.610 -5.220 1.00 94.00 98 ARG A CA 1
ATOM 776 C C . ARG A 1 98 ? 9.218 -8.86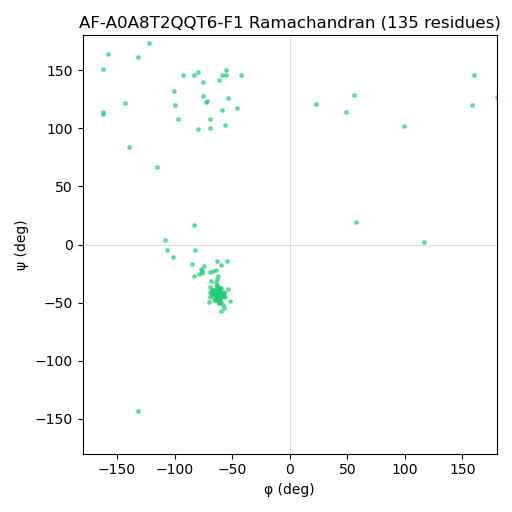4 -5.663 1.00 94.00 98 ARG A C 1
ATOM 778 O O . ARG A 1 98 ? 9.807 -9.207 -6.678 1.00 94.00 98 ARG A O 1
ATOM 785 N N . ILE A 1 99 ? 9.684 -7.883 -4.886 1.00 93.12 99 ILE A N 1
ATOM 786 C CA . ILE A 1 99 ? 10.928 -7.154 -5.191 1.00 93.12 99 ILE A CA 1
ATOM 787 C C . ILE A 1 99 ? 12.132 -8.106 -5.201 1.00 93.12 99 ILE A C 1
ATOM 789 O O . ILE A 1 99 ? 12.951 -8.045 -6.116 1.00 93.12 99 ILE A O 1
ATOM 793 N N . LEU A 1 100 ? 12.235 -8.995 -4.209 1.00 92.38 100 LEU A N 1
ATOM 794 C CA . LEU A 1 100 ? 13.325 -9.973 -4.130 1.00 92.38 100 LEU A CA 1
ATOM 795 C C . LEU A 1 100 ? 13.304 -10.958 -5.305 1.00 92.38 100 LEU A C 1
ATOM 797 O O . LEU A 1 100 ? 14.362 -11.273 -5.850 1.00 92.38 100 LEU A O 1
ATOM 801 N N . GLN A 1 101 ? 12.117 -11.409 -5.716 1.00 90.75 101 GLN A N 1
ATOM 802 C CA . GLN A 1 101 ? 11.953 -12.264 -6.888 1.00 90.75 101 GLN A CA 1
ATOM 803 C C . GLN A 1 101 ? 12.438 -11.559 -8.163 1.00 90.75 101 GLN A C 1
ATOM 805 O O . GLN A 1 101 ? 13.272 -12.111 -8.879 1.00 90.75 101 GLN A O 1
ATOM 810 N N . ASN A 1 102 ? 12.018 -10.309 -8.384 1.00 87.50 102 ASN A N 1
ATOM 811 C CA . ASN A 1 102 ? 12.410 -9.531 -9.564 1.00 87.50 102 ASN A CA 1
ATOM 812 C C . ASN A 1 102 ? 13.933 -9.319 -9.637 1.00 87.50 102 ASN A C 1
ATOM 814 O O . ASN A 1 102 ? 14.518 -9.374 -10.720 1.00 87.50 102 ASN A O 1
ATOM 818 N N . ILE A 1 103 ? 14.597 -9.108 -8.492 1.00 87.00 103 ILE A N 1
ATOM 819 C CA . ILE A 1 103 ? 16.065 -9.004 -8.421 1.00 87.00 103 ILE A CA 1
ATOM 820 C C . ILE A 1 103 ? 16.718 -10.331 -8.827 1.00 87.00 103 ILE A C 1
ATOM 822 O O . ILE A 1 103 ? 17.633 -10.338 -9.648 1.00 87.00 103 ILE A O 1
ATOM 826 N N . ARG A 1 104 ? 16.236 -11.459 -8.291 1.00 86.25 104 ARG A N 1
ATOM 827 C CA . ARG A 1 104 ? 16.798 -12.789 -8.567 1.00 86.25 104 ARG A CA 1
ATOM 828 C C . ARG A 1 104 ? 16.678 -13.185 -10.040 1.00 86.25 104 ARG A C 1
ATOM 830 O O . ARG A 1 104 ? 17.631 -13.718 -10.610 1.00 86.25 104 ARG A O 1
ATOM 837 N N . GLU A 1 105 ? 15.526 -12.930 -10.650 1.00 82.12 105 GLU A N 1
ATOM 838 C CA . GLU A 1 105 ? 15.286 -13.217 -12.069 1.00 82.12 105 GLU A CA 1
ATOM 839 C C . GLU A 1 105 ? 16.163 -12.335 -12.968 1.00 82.12 105 GLU A C 1
ATOM 841 O O . GLU A 1 105 ? 16.772 -12.832 -13.915 1.00 82.12 105 GLU A O 1
ATOM 846 N N . SER A 1 106 ? 16.348 -11.061 -12.599 1.00 73.12 106 SER A N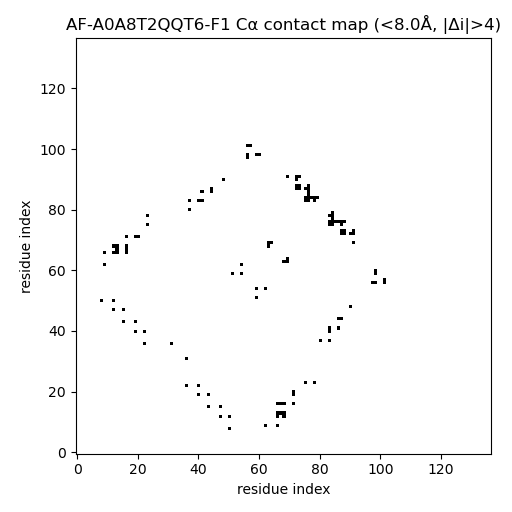 1
ATOM 847 C CA . SER A 1 106 ? 17.251 -10.145 -13.312 1.00 73.12 106 SER A CA 1
ATOM 848 C C . SER A 1 106 ? 18.717 -10.597 -13.262 1.00 73.12 106 SER A C 1
ATOM 850 O O . SER A 1 106 ? 19.440 -10.441 -14.241 1.00 73.12 106 SER A O 1
ATOM 852 N N . SER A 1 107 ? 19.164 -11.190 -12.150 1.00 67.94 107 SER A N 1
ATOM 853 C CA . SER A 1 107 ? 20.522 -11.743 -12.020 1.00 67.94 107 SER A CA 1
ATOM 854 C C . SER A 1 107 ? 20.719 -13.080 -12.744 1.00 67.94 107 SER A C 1
ATOM 856 O O . SER A 1 107 ? 21.846 -13.420 -13.084 1.00 67.94 107 SER A O 1
ATOM 858 N N . SER A 1 108 ? 19.647 -13.837 -12.996 1.00 60.41 108 SER A N 1
ATOM 859 C CA . SER A 1 108 ? 19.723 -15.155 -13.653 1.00 60.41 108 SER A CA 1
ATOM 860 C C . SER A 1 108 ? 19.742 -15.060 -15.186 1.00 60.41 108 SER A C 1
ATOM 862 O O . SER A 1 108 ? 20.156 -16.000 -15.855 1.00 60.41 108 SER A O 1
ATOM 864 N N . SER A 1 109 ? 19.357 -13.910 -15.753 1.00 53.00 109 SER A N 1
ATOM 865 C CA . SER A 1 109 ? 19.387 -13.633 -17.199 1.00 53.00 109 SER A CA 1
ATOM 866 C C . SER A 1 109 ? 20.764 -13.169 -17.718 1.00 53.00 109 SER A C 1
ATOM 868 O O . SER A 1 109 ? 20.854 -12.602 -18.806 1.00 53.00 109 SER A O 1
ATOM 870 N N . SER A 1 110 ? 21.838 -13.383 -16.951 1.00 48.75 110 SER A N 1
ATOM 871 C CA . SER A 1 110 ? 23.224 -13.132 -17.363 1.00 48.75 110 SER A CA 1
ATOM 872 C C . SER A 1 110 ? 23.989 -14.456 -17.406 1.00 48.75 110 SER A C 1
ATOM 874 O O . SER A 1 110 ? 24.867 -14.728 -16.595 1.00 48.75 110 SER A O 1
ATOM 876 N N . THR A 1 111 ? 23.613 -15.324 -18.340 1.00 49.69 111 THR A N 1
ATOM 877 C CA . THR A 1 111 ? 24.519 -16.363 -18.834 1.00 49.69 111 THR A CA 1
ATOM 878 C C . THR A 1 111 ? 25.128 -15.814 -20.114 1.00 49.69 111 THR A C 1
ATOM 880 O O . THR A 1 111 ? 24.445 -15.628 -21.116 1.00 49.69 111 THR A O 1
ATOM 883 N N . MET A 1 112 ? 26.411 -15.449 -20.047 1.00 49.28 112 MET A N 1
ATOM 884 C CA . MET A 1 112 ? 27.223 -15.278 -21.246 1.00 49.28 112 MET A CA 1
ATOM 885 C C . MET A 1 112 ? 27.110 -16.567 -22.057 1.00 49.28 112 MET A C 1
ATOM 887 O O . MET A 1 112 ? 27.373 -17.645 -21.521 1.00 49.28 112 MET A O 1
ATOM 891 N N . GLU A 1 113 ? 26.729 -16.456 -23.328 1.00 45.69 113 GLU A N 1
ATOM 892 C CA . GLU A 1 113 ? 26.993 -17.507 -24.301 1.00 45.69 113 GLU A CA 1
ATOM 893 C C . GLU A 1 113 ? 28.505 -17.739 -24.300 1.00 45.69 113 GLU A C 1
ATOM 895 O O . GLU A 1 113 ? 29.287 -16.925 -24.793 1.00 45.69 113 GLU A O 1
ATOM 900 N N . THR A 1 114 ? 28.942 -18.817 -23.656 1.00 52.34 114 THR A N 1
ATOM 901 C CA . THR A 1 114 ? 30.309 -19.292 -23.795 1.00 52.34 114 THR A CA 1
ATOM 902 C C . THR A 1 114 ? 30.423 -19.823 -25.216 1.00 52.34 114 THR A C 1
ATOM 904 O O . THR A 1 114 ? 29.934 -20.916 -25.509 1.00 52.34 114 THR A O 1
ATOM 907 N N . SER A 1 115 ? 31.000 -19.017 -26.110 1.00 47.56 115 SER A N 1
ATOM 908 C CA . SER A 1 115 ? 31.363 -19.436 -27.461 1.00 47.56 115 SER A CA 1
ATOM 909 C C . SER A 1 115 ? 32.065 -20.790 -27.408 1.00 47.56 115 SER A C 1
ATOM 911 O O . SER A 1 115 ? 33.119 -20.931 -26.792 1.00 47.56 115 SER A O 1
ATOM 913 N N . SER A 1 116 ? 31.447 -21.785 -28.041 1.00 56.00 116 SER A N 1
ATOM 914 C CA . SER A 1 116 ? 32.051 -23.084 -28.323 1.00 56.00 116 SER A CA 1
ATOM 915 C C . SER A 1 116 ? 33.090 -22.926 -29.430 1.00 56.00 116 SER A C 1
ATOM 917 O O . SER A 1 116 ? 32.737 -22.444 -30.501 1.00 56.00 116 SER A O 1
ATOM 919 N N . LEU A 1 117 ? 34.339 -23.310 -29.157 1.00 46.53 117 LEU A N 1
ATOM 920 C CA . LEU A 1 117 ? 35.428 -23.651 -30.093 1.00 46.53 117 LEU A CA 1
ATOM 921 C C . LEU A 1 117 ? 36.644 -24.011 -29.207 1.00 46.53 117 LEU A C 1
ATOM 923 O O . LEU A 1 117 ? 37.008 -23.194 -28.369 1.00 46.53 117 LEU A O 1
ATOM 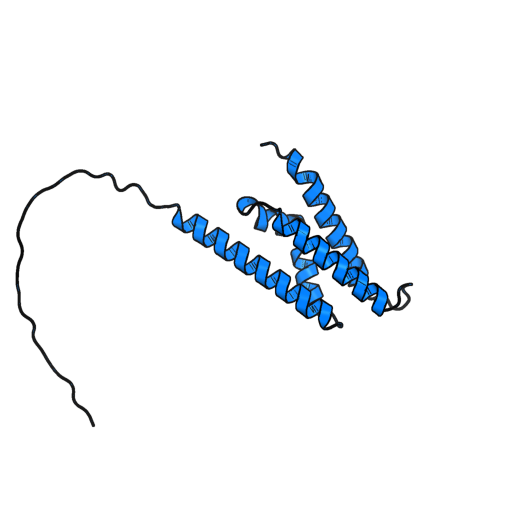927 N N . ALA A 1 118 ? 37.350 -25.134 -29.288 1.00 47.22 118 ALA A N 1
ATOM 928 C CA . ALA A 1 118 ? 37.221 -26.419 -29.964 1.00 47.22 118 ALA A CA 1
ATOM 929 C C . ALA A 1 118 ? 38.094 -27.423 -29.167 1.00 47.22 118 ALA A C 1
ATOM 931 O O . ALA A 1 118 ? 38.922 -27.001 -28.357 1.00 47.22 118 ALA A O 1
ATOM 932 N N . ASP A 1 119 ? 37.864 -28.711 -29.408 1.00 60.34 119 ASP A N 1
ATOM 933 C CA . ASP A 1 119 ? 38.590 -29.895 -28.933 1.00 60.34 119 ASP A CA 1
ATOM 934 C C . ASP A 1 119 ? 40.129 -29.797 -28.937 1.00 60.34 119 ASP A C 1
ATOM 936 O O . ASP A 1 119 ? 40.701 -29.225 -29.862 1.00 60.34 119 ASP A O 1
ATOM 940 N N . ASP A 1 120 ? 40.773 -30.435 -27.948 1.00 43.75 120 ASP A N 1
ATOM 941 C CA . ASP A 1 120 ? 41.894 -31.365 -28.188 1.00 43.75 120 ASP A CA 1
ATOM 942 C C . ASP A 1 120 ? 42.122 -32.265 -26.947 1.00 43.75 120 ASP A C 1
ATOM 944 O O . ASP A 1 120 ? 42.419 -31.787 -25.850 1.00 43.75 120 ASP A O 1
ATOM 948 N N . ASP A 1 121 ? 41.836 -33.556 -27.140 1.00 52.62 121 ASP A N 1
ATOM 949 C CA . ASP A 1 121 ? 42.497 -34.772 -26.637 1.00 52.62 121 ASP A CA 1
ATOM 950 C C . ASP A 1 121 ? 43.377 -34.759 -25.360 1.00 52.62 121 ASP A C 1
ATOM 952 O O . ASP A 1 121 ? 44.420 -34.116 -25.294 1.00 52.62 121 ASP A O 1
ATOM 956 N N . GLU A 1 122 ? 42.998 -35.574 -24.360 1.00 48.88 122 GLU A N 1
ATOM 957 C CA . GLU A 1 122 ? 43.658 -36.863 -24.014 1.00 48.88 122 GLU A CA 1
ATOM 958 C C . GLU A 1 122 ? 43.383 -37.318 -22.557 1.00 48.88 122 GLU A C 1
ATOM 960 O O . GLU A 1 122 ? 43.716 -36.657 -21.576 1.00 48.88 122 GLU A O 1
ATOM 965 N N . GLU A 1 123 ? 42.774 -38.506 -22.480 1.00 42.72 123 GLU A N 1
ATOM 966 C CA . GLU A 1 123 ? 42.990 -39.635 -21.557 1.00 42.72 123 GLU A CA 1
ATOM 967 C C . GLU A 1 123 ? 42.917 -39.488 -20.005 1.00 42.72 123 GLU A C 1
ATOM 969 O O . GLU A 1 123 ? 43.572 -38.700 -19.330 1.00 42.72 123 GLU A O 1
ATOM 974 N N . SER A 1 124 ? 42.122 -40.378 -19.397 1.00 52.28 124 SER A N 1
ATOM 975 C CA . SER A 1 124 ? 41.977 -40.674 -17.952 1.00 52.28 124 SER A CA 1
ATOM 976 C C . SER A 1 124 ? 42.273 -42.171 -17.714 1.00 52.28 124 SER A C 1
ATOM 978 O O . SER A 1 124 ? 42.150 -42.919 -18.682 1.00 52.28 124 SER A O 1
ATOM 980 N N . PRO A 1 125 ? 42.358 -42.735 -16.475 1.00 66.38 125 PRO A N 1
ATOM 981 C CA . PRO A 1 125 ? 42.854 -42.335 -15.130 1.00 66.38 125 PRO A CA 1
ATOM 982 C C . PRO A 1 125 ? 43.769 -43.497 -14.562 1.00 66.38 125 PRO A C 1
ATOM 984 O O . PRO A 1 125 ? 44.396 -44.152 -15.390 1.00 66.38 125 PRO A O 1
ATOM 987 N N . PRO A 1 126 ? 43.870 -43.921 -13.258 1.00 54.78 126 PRO A N 1
ATOM 988 C CA . PRO A 1 126 ? 43.483 -43.375 -11.938 1.00 54.78 126 PRO A CA 1
ATOM 989 C C . PRO A 1 126 ? 44.587 -43.428 -10.834 1.00 54.78 126 PRO A C 1
ATOM 991 O O . PRO A 1 126 ? 45.508 -44.241 -10.860 1.00 54.78 126 PRO A O 1
ATOM 994 N N . GLY A 1 127 ? 44.445 -42.629 -9.764 1.00 41.62 127 GLY A N 1
ATOM 995 C CA . GLY A 1 127 ? 45.441 -42.555 -8.678 1.00 41.62 127 GLY A CA 1
ATOM 996 C C . GLY A 1 127 ? 44.886 -42.464 -7.250 1.00 41.62 127 GLY A C 1
ATOM 997 O O . GLY A 1 127 ? 44.819 -41.386 -6.683 1.00 41.62 127 GLY A O 1
ATOM 998 N N . LYS A 1 128 ? 44.558 -43.630 -6.674 1.00 52.97 128 LYS A N 1
ATOM 999 C CA . LYS A 1 128 ? 44.629 -44.036 -5.246 1.00 52.97 128 LYS A CA 1
ATOM 1000 C C . LYS A 1 128 ? 44.053 -43.133 -4.131 1.00 52.97 128 LYS A C 1
ATOM 1002 O O . LYS A 1 128 ? 44.638 -42.152 -3.691 1.00 52.97 128 LYS A O 1
ATOM 1007 N N . ARG A 1 129 ? 42.996 -43.673 -3.509 1.00 56.91 129 ARG A N 1
ATOM 1008 C CA . ARG A 1 129 ? 42.552 -43.425 -2.125 1.00 56.91 129 ARG A CA 1
ATOM 1009 C C . ARG A 1 129 ? 43.617 -43.831 -1.088 1.00 56.91 129 ARG A C 1
ATOM 1011 O O . ARG A 1 129 ? 44.202 -44.906 -1.208 1.00 56.91 129 ARG A O 1
ATOM 1018 N N . LYS A 1 130 ? 43.755 -43.037 -0.020 1.00 52.47 130 LYS A N 1
ATOM 1019 C CA . LYS A 1 130 ? 44.261 -43.396 1.326 1.00 52.47 130 LYS A CA 1
ATOM 1020 C C . LYS A 1 130 ? 43.789 -42.254 2.250 1.00 52.47 130 LYS A C 1
ATOM 1022 O O . LYS A 1 130 ? 44.107 -41.115 1.956 1.00 52.47 130 LYS A O 1
ATOM 1027 N N . GLY A 1 131 ? 42.899 -42.393 3.232 1.00 46.22 131 GLY A N 1
ATOM 1028 C CA . GLY A 1 131 ? 42.725 -43.442 4.231 1.00 46.22 131 GLY A CA 1
ATOM 1029 C C . GLY A 1 131 ? 43.355 -42.948 5.535 1.00 46.22 131 GLY A C 1
ATOM 1030 O O . GLY A 1 131 ? 44.580 -42.940 5.579 1.00 46.22 131 GLY A O 1
ATOM 1031 N N . PHE A 1 132 ? 42.533 -42.497 6.498 1.00 46.38 132 PHE A N 1
ATOM 1032 C CA . PHE A 1 132 ? 42.699 -42.506 7.974 1.00 46.38 132 PHE A CA 1
ATOM 1033 C C . PHE A 1 132 ? 41.757 -41.461 8.613 1.00 46.38 132 PHE A C 1
ATOM 1035 O O . PHE A 1 132 ? 41.638 -40.365 8.079 1.00 46.38 132 PHE A O 1
ATOM 1042 N N . ASP A 1 133 ? 41.165 -41.621 9.792 1.00 49.69 133 ASP A N 1
ATOM 1043 C CA . ASP A 1 133 ? 40.500 -42.733 10.484 1.00 49.69 133 ASP A CA 1
ATOM 1044 C C . ASP A 1 133 ? 39.685 -42.060 11.606 1.00 49.69 133 ASP A C 1
ATOM 1046 O O . ASP A 1 133 ? 40.047 -40.980 12.083 1.00 49.69 133 ASP A O 1
ATOM 1050 N N . ALA A 1 134 ? 38.579 -42.672 12.001 1.00 52.62 134 ALA A N 1
ATOM 10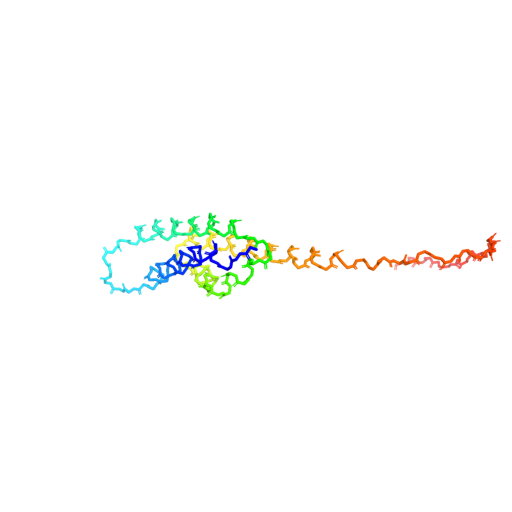51 C CA . ALA A 1 134 ? 37.770 -42.218 13.118 1.00 52.62 134 ALA A CA 1
ATOM 1052 C C . ALA A 1 134 ? 38.372 -42.744 14.428 1.00 52.62 134 ALA A C 1
ATOM 1054 O O . ALA A 1 134 ? 38.836 -43.881 14.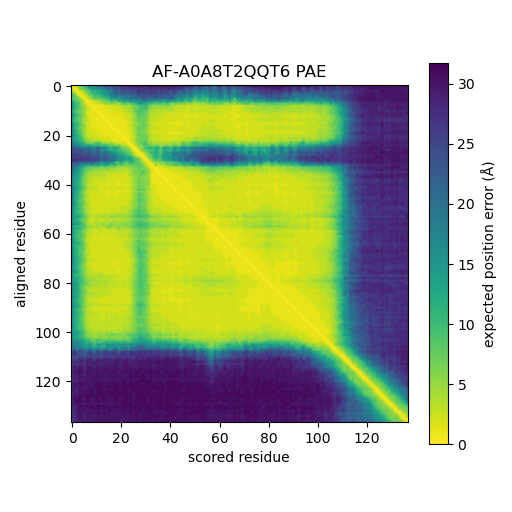490 1.00 52.62 134 ALA A O 1
ATOM 1055 N N . LYS A 1 135 ? 38.277 -41.975 15.517 1.00 52.22 135 LYS A N 1
ATOM 1056 C CA . LYS A 1 135 ? 38.262 -42.586 16.848 1.00 52.22 135 LYS A CA 1
ATOM 1057 C C . LYS A 1 135 ? 37.323 -41.846 17.790 1.00 52.22 135 LYS A C 1
ATOM 1059 O O . LYS A 1 135 ? 37.447 -40.644 17.998 1.00 52.22 135 LYS A O 1
ATOM 1064 N N . ALA A 1 136 ? 36.375 -42.627 18.288 1.00 48.50 136 ALA A N 1
ATOM 1065 C CA . ALA A 1 136 ? 35.475 -42.336 19.383 1.00 48.50 136 ALA A CA 1
ATOM 1066 C C . ALA A 1 136 ? 36.212 -42.452 20.723 1.00 48.50 136 ALA A C 1
ATOM 1068 O O . ALA A 1 136 ? 36.996 -43.387 20.898 1.00 48.50 136 ALA A O 1
ATOM 1069 N N . GLU A 1 137 ? 35.921 -41.528 21.635 1.00 48.91 137 GLU A N 1
ATOM 1070 C CA . GLU A 1 137 ? 35.442 -41.794 23.002 1.00 48.91 137 GLU A CA 1
ATOM 1071 C C . GLU A 1 137 ? 34.791 -40.524 23.562 1.00 48.91 137 GLU A C 1
ATOM 1073 O O . GLU A 1 137 ? 35.358 -39.428 23.339 1.00 48.91 137 GLU A O 1
#

Sequence (137 aa):
MSAAEHQPLHDNLKKVRTELQSLNVFEAGKEYAEEERIIVIRGLLFKLIKMTVNVPDKDFYRTLRETQVHTVVKDLCKHSAACIRKLAKGLACAWGARILQNIRESSSSSTMETSSLADDDEESPPGKRKGFDAKAE

pLDDT: mean 78.43, std 19.25, range [41.62, 97.5]

Organism: Ceratopteris richardii (NCBI:txid49495)

Mean predicted aligned error: 13.37 Å

InterPro domains:
  IPR035441 TFIIS/LEDGF domain superfamily [G3DSA:1.20.930.10] (2-116)
  IPR035441 TFIIS/LEDGF domain superfamily [SSF47676] (62-109)

Nearest PDB structures (foldseek):
  1b5l-assembly1_A  TM=3.867E-01  e=3.738E+00  Komagataella pastoris
  8eja-assembly1_B  TM=3.382E-01  e=9.395E+00  synthetic construct
  1y2o-assembly1_B  TM=2.671E-01  e=7.563E+00  Homo sapiens

Solvent-accessible surface area (backbone atoms only — not comparable to full-atom values): 8628 Å² total; per-residue (Å²): 137,69,83,74,81,53,49,67,60,49,53,50,44,36,49,52,36,53,53,48,48,61,69,67,55,82,58,94,88,62,95,63,56,70,68,57,50,52,53,51,50,50,52,49,53,52,51,49,50,62,56,57,70,73,45,53,76,93,48,36,67,56,51,41,58,76,45,43,41,58,57,56,38,58,54,34,45,69,41,91,54,65,71,52,17,53,52,27,44,53,51,52,51,54,52,51,52,52,53,53,48,52,53,53,55,64,63,64,74,68,70,77,82,75,79,87,82,79,91,82,89,85,91,86,89,88,85,82,90,80,90,88,80,89,83,90,132

Secondary structure (DSSP, 8-state):
--GGGSHHHHHHHHHHHHHHHHHHS--TT-SS-HHHHHHHHHHHHHHHHHHHHTS-HHHHHHHHHHH-HHHHHHHHTT-SSHHHHHHHHHHHHHHHHHHHHHHHHHHHT----------------------------

Foldseek 3Di:
DDPVVCVVLLVVLLVLLVVLVVLQPDDPPDDDDPVVSVVVNVVSLVVNVVSLVPQDLVCNVVSCVSSVSLVSLVSQCVGPDPVSVVSSVVVNVVSVVSNVVSVVVVVVPPDPPPDDDDDDDDDDDDDDDDDDDDDDD

Radius of gyration: 26.76 Å; Cα contacts (8 Å, |Δi|>4): 66; chains: 1; bounding box: 62×60×53 Å